Protein AF-A0AAW0PGQ7-F1 (afdb_monomer_lite)

Foldseek 3Di:
DPDCALLNLLVVVCVQPPDDPQLSLQLVLLSVLCVVVCVVCVVDDSNLSNLLSSQLSCCVPVVDGDDVSVCVVPVDDCVVNVVVNVVSVVSVVCVVVDPPCVSVCVSVDDD

Secondary structure (DSSP, 8-state):
-----HHHHHHHHHHHS---HHHHHHHHHHHHHHHHTHHHHTTS-HHHHHHHHHHHHHHHHH---S-HHHHHHH---HHHHHHHHHHHHHHHHHHTT-S-THHHHHHHS--

Radius of gyration: 13.18 Å; chains: 1; bounding box: 29×32×30 Å

Structure (mmCIF, N/CA/C/O backbone):
data_AF-A0AAW0PGQ7-F1
#
_entry.id   AF-A0AAW0PGQ7-F1
#
loop_
_atom_site.group_PDB
_atom_site.id
_atom_site.type_symbol
_atom_site.label_atom_id
_atom_site.label_alt_id
_atom_site.label_comp_id
_atom_site.label_asym_id
_atom_site.label_entity_id
_atom_site.label_seq_id
_atom_site.pdbx_PDB_ins_code
_atom_site.Cartn_x
_atom_site.Cartn_y
_atom_site.Cartn_z
_atom_site.occupancy
_atom_site.B_iso_or_equiv
_atom_site.auth_seq_id
_atom_site.auth_comp_id
_atom_site.auth_asym_id
_atom_site.auth_atom_id
_atom_site.pdbx_PDB_model_num
ATOM 1 N N . MET A 1 1 ? 11.283 -14.195 18.077 1.00 32.66 1 MET A N 1
ATOM 2 C CA . MET A 1 1 ? 10.368 -14.504 16.956 1.00 32.66 1 MET A CA 1
ATOM 3 C C . MET A 1 1 ? 10.222 -13.254 16.109 1.00 32.66 1 MET A C 1
ATOM 5 O O . MET A 1 1 ? 9.699 -12.268 16.605 1.00 32.66 1 MET A O 1
ATOM 9 N N . ALA A 1 2 ? 10.752 -13.242 14.885 1.00 38.75 2 ALA A N 1
ATOM 10 C CA . ALA A 1 2 ? 10.535 -12.121 13.973 1.00 38.75 2 ALA A CA 1
ATOM 11 C C . ALA A 1 2 ? 9.104 -12.232 13.428 1.00 38.75 2 ALA A C 1
ATOM 13 O O . ALA A 1 2 ? 8.836 -13.083 12.584 1.00 38.75 2 ALA A O 1
ATOM 14 N N . ALA A 1 3 ? 8.171 -11.444 13.966 1.00 52.03 3 ALA A N 1
ATOM 15 C CA . ALA A 1 3 ? 6.821 -11.370 13.420 1.00 52.03 3 ALA A CA 1
ATOM 16 C C . ALA A 1 3 ? 6.910 -10.865 11.973 1.00 52.03 3 ALA A C 1
ATOM 18 O O . ALA A 1 3 ? 7.554 -9.845 11.721 1.00 52.03 3 ALA A O 1
ATOM 19 N N . ALA A 1 4 ? 6.305 -11.593 11.030 1.00 59.53 4 ALA A N 1
ATOM 20 C CA . ALA A 1 4 ? 6.264 -11.196 9.630 1.00 59.53 4 ALA A CA 1
ATOM 21 C C . ALA A 1 4 ? 5.491 -9.873 9.509 1.00 59.53 4 ALA A C 1
ATOM 23 O O . ALA A 1 4 ? 4.264 -9.844 9.579 1.00 59.53 4 ALA A O 1
ATOM 24 N N . THR A 1 5 ? 6.211 -8.762 9.392 1.00 80.62 5 THR A N 1
ATOM 25 C CA . THR A 1 5 ? 5.619 -7.421 9.313 1.00 80.62 5 THR A CA 1
ATOM 26 C C . THR A 1 5 ? 5.150 -7.134 7.891 1.00 80.62 5 THR A C 1
ATOM 28 O O . THR A 1 5 ? 5.733 -7.627 6.924 1.00 80.62 5 THR A O 1
ATOM 31 N N . ALA A 1 6 ? 4.135 -6.277 7.736 1.00 85.00 6 ALA A N 1
ATOM 32 C CA . ALA A 1 6 ? 3.671 -5.827 6.418 1.00 85.00 6 ALA A CA 1
ATOM 33 C C . ALA A 1 6 ? 4.831 -5.292 5.553 1.00 85.00 6 ALA A C 1
ATOM 35 O O . ALA A 1 6 ? 4.900 -5.538 4.352 1.00 85.00 6 ALA A O 1
ATOM 36 N N . LYS A 1 7 ? 5.831 -4.664 6.184 1.00 85.81 7 LYS A N 1
ATOM 37 C CA . LYS A 1 7 ? 7.060 -4.189 5.536 1.00 85.81 7 LYS A CA 1
ATOM 38 C C . LYS A 1 7 ? 7.886 -5.301 4.875 1.00 85.81 7 LYS A C 1
ATOM 40 O O . LYS A 1 7 ? 8.502 -5.057 3.839 1.00 85.81 7 LYS A O 1
ATOM 45 N N . GLN A 1 8 ? 7.921 -6.510 5.440 1.00 88.62 8 GLN A N 1
ATOM 46 C CA . GLN A 1 8 ? 8.640 -7.642 4.840 1.00 88.62 8 GLN A CA 1
ATOM 47 C C . GLN A 1 8 ? 7.934 -8.147 3.579 1.00 88.62 8 GLN A C 1
ATOM 49 O O . GLN A 1 8 ? 8.594 -8.310 2.554 1.00 88.62 8 GLN A O 1
ATOM 54 N N . PHE A 1 9 ? 6.609 -8.312 3.620 1.00 91.06 9 PHE A N 1
ATOM 55 C CA . PHE A 1 9 ? 5.819 -8.661 2.432 1.00 91.06 9 PHE A CA 1
ATOM 56 C C . PHE A 1 9 ? 5.924 -7.585 1.352 1.00 91.06 9 PHE A C 1
ATOM 58 O O . PHE A 1 9 ? 6.159 -7.897 0.188 1.00 91.06 9 PHE A O 1
ATOM 65 N N . LEU A 1 10 ? 5.866 -6.312 1.745 1.00 91.06 10 LEU A N 1
ATOM 66 C CA . LEU A 1 10 ? 6.004 -5.196 0.818 1.00 91.06 10 LEU A CA 1
ATOM 67 C C . LEU A 1 10 ? 7.349 -5.224 0.077 1.00 91.06 10 LEU A C 1
ATOM 69 O O . LEU A 1 10 ? 7.390 -5.015 -1.132 1.00 91.06 10 LEU A O 1
ATOM 73 N N . ARG A 1 11 ? 8.450 -5.535 0.774 1.00 90.38 11 ARG A N 1
ATOM 74 C CA . ARG A 1 11 ? 9.766 -5.705 0.136 1.00 90.38 11 ARG A CA 1
ATOM 75 C C . ARG A 1 11 ? 9.759 -6.830 -0.895 1.00 90.38 11 ARG A C 1
ATOM 77 O O . ARG A 1 11 ? 10.347 -6.654 -1.952 1.00 90.38 11 ARG A O 1
ATOM 84 N N . GLN A 1 12 ? 9.091 -7.950 -0.617 1.00 91.62 12 GLN A N 1
ATOM 85 C CA . GLN A 1 12 ? 8.946 -9.029 -1.600 1.00 91.62 12 GLN A CA 1
ATOM 86 C C . GLN A 1 12 ? 8.161 -8.555 -2.830 1.00 91.62 12 GLN A C 1
ATOM 88 O O . GLN A 1 12 ? 8.591 -8.796 -3.952 1.00 91.62 12 GLN A O 1
ATOM 93 N N . PHE A 1 13 ? 7.074 -7.802 -2.641 1.00 91.38 13 PHE A N 1
ATOM 94 C CA . PHE A 1 13 ? 6.289 -7.269 -3.760 1.00 91.38 13 PHE A CA 1
ATOM 95 C C . PHE A 1 13 ? 7.100 -6.296 -4.624 1.00 91.38 13 PHE A C 1
ATOM 97 O O . PHE A 1 13 ? 7.042 -6.363 -5.847 1.00 91.38 13 PHE A O 1
ATOM 104 N N . LEU A 1 14 ? 7.916 -5.443 -4.002 1.00 90.44 14 LEU A N 1
ATOM 105 C CA . LEU A 1 14 ? 8.811 -4.521 -4.709 1.00 90.44 14 LEU A CA 1
ATOM 106 C C . LEU A 1 14 ? 9.949 -5.235 -5.459 1.00 90.44 14 LEU A C 1
ATOM 108 O O . LEU A 1 14 ? 10.438 -4.697 -6.448 1.00 90.44 14 LEU A O 1
ATOM 112 N N . LEU A 1 15 ? 10.369 -6.424 -5.010 1.00 90.88 15 LEU A N 1
ATOM 113 C CA . LEU A 1 15 ? 11.340 -7.255 -5.732 1.00 90.88 15 LEU A CA 1
ATOM 114 C C . LEU A 1 15 ? 10.710 -7.941 -6.949 1.00 90.88 15 LEU A C 1
ATOM 116 O O . LEU A 1 15 ? 11.346 -8.026 -7.994 1.00 90.88 15 LEU A O 1
ATOM 120 N N . VAL A 1 16 ? 9.469 -8.418 -6.816 1.00 91.81 16 VAL A N 1
ATOM 121 C CA . VAL A 1 16 ? 8.732 -9.078 -7.906 1.00 91.81 16 VAL A CA 1
ATOM 122 C C . VAL A 1 16 ? 8.310 -8.074 -8.975 1.00 91.81 16 VAL A C 1
ATOM 124 O O . VAL A 1 16 ? 8.442 -8.343 -10.166 1.00 91.81 16 VAL A O 1
ATOM 127 N N . HIS A 1 17 ? 7.810 -6.912 -8.556 1.00 90.94 17 HIS A N 1
ATOM 128 C CA . HIS A 1 17 ? 7.420 -5.834 -9.452 1.00 90.94 17 HIS A CA 1
ATOM 129 C C . HIS A 1 17 ? 8.156 -4.543 -9.072 1.00 90.94 17 HIS A C 1
ATOM 131 O O . HIS A 1 17 ? 7.639 -3.752 -8.266 1.00 90.94 17 HIS A O 1
ATOM 137 N N . PRO A 1 18 ? 9.348 -4.305 -9.652 1.00 87.06 18 PRO A N 1
ATOM 138 C CA . PRO A 1 18 ? 10.101 -3.086 -9.406 1.00 87.06 18 PRO A CA 1
ATOM 139 C C . PRO A 1 18 ? 9.305 -1.864 -9.873 1.00 87.06 18 PRO A C 1
ATOM 141 O O . PRO A 1 18 ? 8.724 -1.835 -10.955 1.00 87.06 18 PRO A O 1
ATOM 144 N N . VAL A 1 19 ? 9.267 -0.844 -9.022 1.00 89.38 19 VAL A N 1
ATOM 145 C CA . VAL A 1 19 ? 8.575 0.432 -9.253 1.00 89.38 19 VAL A CA 1
ATOM 146 C C . VAL A 1 19 ? 9.534 1.588 -8.991 1.00 89.38 19 VAL A C 1
ATOM 148 O O . VAL A 1 19 ? 10.636 1.395 -8.476 1.00 89.38 19 VAL A O 1
ATOM 151 N N . SER A 1 20 ? 9.116 2.810 -9.318 1.00 90.25 20 SER A N 1
ATOM 152 C CA . SER A 1 20 ? 9.903 4.004 -9.008 1.00 90.25 20 SER A CA 1
ATOM 153 C C . SER A 1 20 ? 10.160 4.139 -7.501 1.00 90.25 20 SER A C 1
ATOM 155 O O . SER A 1 20 ? 9.329 3.755 -6.673 1.00 90.25 20 SER A O 1
ATOM 157 N N . ALA A 1 21 ? 11.292 4.750 -7.134 1.00 88.62 21 ALA A N 1
ATOM 158 C CA . ALA A 1 21 ? 11.647 5.002 -5.734 1.00 88.62 21 ALA A CA 1
ATOM 159 C C . ALA A 1 21 ? 10.551 5.783 -4.984 1.00 88.62 21 ALA A C 1
ATOM 161 O O . ALA A 1 21 ? 10.281 5.509 -3.819 1.00 88.62 21 ALA A O 1
ATOM 162 N N . ILE A 1 22 ? 9.863 6.695 -5.678 1.00 88.81 22 ILE A N 1
ATOM 163 C CA . ILE A 1 22 ? 8.722 7.454 -5.146 1.00 88.81 22 ILE A CA 1
ATOM 164 C C . ILE A 1 22 ? 7.594 6.504 -4.720 1.00 88.81 22 ILE A C 1
ATOM 166 O O . ILE A 1 22 ? 7.095 6.596 -3.600 1.00 88.81 22 ILE A O 1
ATOM 170 N N . THR A 1 23 ? 7.232 5.551 -5.582 1.00 90.12 23 THR A N 1
ATOM 171 C CA . THR A 1 23 ? 6.182 4.560 -5.302 1.00 90.12 23 THR A CA 1
ATOM 172 C C . THR A 1 23 ? 6.579 3.645 -4.147 1.00 90.12 23 THR A C 1
ATOM 174 O O . THR A 1 23 ? 5.783 3.416 -3.238 1.00 90.12 23 THR A O 1
ATOM 177 N N . ALA A 1 24 ? 7.821 3.156 -4.144 1.00 90.25 24 ALA A N 1
ATOM 178 C CA . ALA A 1 24 ? 8.336 2.297 -3.080 1.00 90.25 24 ALA A CA 1
ATOM 179 C C . ALA A 1 24 ? 8.340 3.010 -1.715 1.00 90.25 24 ALA A C 1
ATOM 181 O O . ALA A 1 24 ? 7.903 2.441 -0.712 1.00 90.25 24 ALA A O 1
ATOM 182 N N . ASN A 1 25 ? 8.778 4.271 -1.682 1.00 88.31 25 ASN A N 1
ATOM 183 C CA . ASN A 1 25 ? 8.789 5.091 -0.474 1.00 88.31 25 ASN A CA 1
ATOM 184 C C . ASN A 1 25 ? 7.371 5.368 0.031 1.00 88.31 25 ASN A C 1
ATOM 186 O O . ASN A 1 25 ? 7.117 5.217 1.224 1.00 88.31 25 ASN A O 1
ATOM 190 N N . LEU A 1 26 ? 6.432 5.695 -0.863 1.00 89.44 26 LEU A N 1
ATOM 191 C CA . LEU A 1 26 ? 5.030 5.890 -0.496 1.00 89.44 26 LEU A CA 1
ATOM 192 C C . LEU A 1 26 ? 4.403 4.601 0.054 1.00 89.44 26 LEU A C 1
ATOM 194 O O . LEU A 1 26 ? 3.702 4.641 1.062 1.00 89.44 26 LEU A O 1
ATOM 198 N N . ALA A 1 27 ? 4.693 3.450 -0.550 1.00 91.94 27 ALA A N 1
ATOM 199 C CA . ALA A 1 27 ? 4.207 2.166 -0.060 1.00 91.94 27 ALA A CA 1
ATOM 200 C C . ALA A 1 27 ? 4.766 1.840 1.338 1.00 91.94 27 ALA A C 1
ATOM 202 O O . ALA A 1 27 ? 4.030 1.383 2.214 1.00 91.94 27 ALA A O 1
ATOM 203 N N . MET A 1 28 ? 6.053 2.123 1.582 1.00 89.44 28 MET A N 1
ATOM 204 C CA . MET A 1 28 ? 6.648 1.970 2.914 1.00 89.44 28 MET A CA 1
ATOM 205 C C . MET A 1 28 ? 6.029 2.934 3.929 1.00 89.44 28 MET A C 1
ATOM 207 O O . MET A 1 28 ? 5.709 2.504 5.038 1.00 89.44 28 MET A O 1
ATOM 211 N N . TYR A 1 29 ? 5.797 4.190 3.544 1.00 87.81 29 TYR A N 1
ATOM 212 C CA . TYR A 1 29 ? 5.095 5.170 4.369 1.00 87.81 29 TYR A CA 1
ATOM 213 C C . TYR A 1 29 ? 3.702 4.673 4.765 1.00 87.81 29 TYR A C 1
ATOM 215 O O . TYR A 1 29 ? 3.384 4.644 5.948 1.00 87.81 29 TYR A O 1
ATOM 223 N N . LEU A 1 30 ? 2.903 4.207 3.803 1.00 89.50 30 LEU A N 1
ATOM 224 C CA . LEU A 1 30 ? 1.565 3.663 4.051 1.00 89.50 30 LEU A CA 1
ATOM 225 C C . LEU A 1 30 ? 1.599 2.423 4.955 1.00 89.50 30 LEU A C 1
ATOM 227 O O . LEU A 1 30 ? 0.743 2.266 5.824 1.00 89.50 30 LEU A O 1
ATOM 231 N N . SER A 1 31 ? 2.612 1.566 4.806 1.00 89.75 31 SER A N 1
ATOM 232 C CA . SER A 1 31 ? 2.789 0.421 5.704 1.00 89.75 31 SER A CA 1
ATOM 233 C C . SER A 1 31 ? 3.109 0.856 7.141 1.00 89.75 31 SER A C 1
ATOM 235 O O . SER A 1 31 ? 2.541 0.313 8.082 1.00 89.75 31 SER A O 1
ATOM 237 N N . GLU A 1 32 ? 3.964 1.868 7.332 1.00 87.00 32 GLU A N 1
ATOM 238 C CA . GLU A 1 32 ? 4.266 2.429 8.658 1.00 87.00 32 GLU A CA 1
ATOM 239 C C . GLU A 1 32 ? 3.052 3.168 9.233 1.00 87.00 32 GLU A C 1
ATOM 241 O O . GLU A 1 32 ? 2.805 3.109 10.434 1.00 87.00 32 GLU A O 1
ATOM 246 N N . LEU A 1 33 ? 2.250 3.792 8.372 1.00 85.19 33 LEU A N 1
ATOM 247 C CA . LEU A 1 33 ? 1.019 4.465 8.751 1.00 85.19 33 LEU A CA 1
ATOM 248 C C . LEU A 1 33 ? 0.001 3.484 9.346 1.00 85.19 33 LEU A C 1
ATOM 250 O O . LEU A 1 33 ? -0.592 3.778 10.378 1.00 85.19 33 LEU A O 1
ATOM 254 N N . SER A 1 34 ? -0.134 2.289 8.765 1.00 86.31 34 SER A N 1
ATOM 255 C CA . SER A 1 34 ? -1.014 1.245 9.308 1.00 86.31 34 SER A CA 1
ATOM 256 C C . SER A 1 34 ? -0.642 0.797 10.732 1.00 86.31 34 SER A C 1
ATOM 258 O O . SER A 1 34 ? -1.502 0.348 11.480 1.00 86.31 34 SER A O 1
ATOM 260 N N . LEU A 1 35 ? 0.623 0.962 11.142 1.00 84.56 35 LEU A N 1
ATOM 261 C CA . LEU A 1 35 ? 1.064 0.652 12.506 1.00 84.56 35 LEU A CA 1
ATOM 262 C C . LEU A 1 35 ? 0.625 1.709 13.526 1.00 84.56 35 LEU A C 1
ATOM 264 O O . LEU A 1 35 ? 0.583 1.400 14.714 1.00 84.56 35 LEU A O 1
ATOM 268 N N . MET A 1 36 ? 0.319 2.938 13.089 1.00 81.19 36 MET A N 1
ATOM 269 C CA . MET A 1 36 ? -0.206 3.971 13.989 1.00 81.19 36 MET A CA 1
ATOM 270 C C . MET A 1 36 ? -1.634 3.650 14.431 1.00 81.19 36 MET A C 1
ATOM 2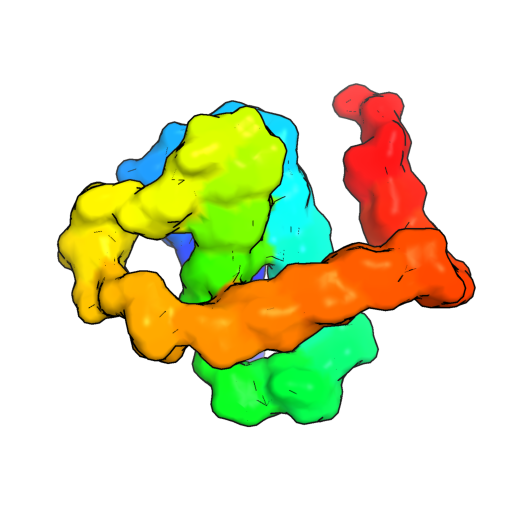72 O O . MET A 1 36 ? -1.950 3.831 15.600 1.00 81.19 36 MET A O 1
ATOM 276 N N . GLU A 1 37 ? -2.449 3.093 13.532 1.00 81.38 37 GLU A N 1
ATOM 277 C CA . GLU A 1 37 ? -3.820 2.665 13.831 1.00 81.38 37 GLU A CA 1
ATOM 278 C C . GLU A 1 37 ? -3.889 1.152 14.062 1.00 81.38 37 GLU A C 1
ATOM 280 O O . GLU A 1 37 ? -4.641 0.426 13.406 1.00 81.38 37 GLU A O 1
ATOM 285 N N . MET A 1 38 ? -3.054 0.656 14.981 1.00 77.69 38 MET A N 1
ATOM 286 C CA . MET A 1 38 ? -2.875 -0.780 15.208 1.00 77.69 38 MET A CA 1
ATOM 287 C C . MET A 1 38 ? -4.203 -1.510 15.448 1.00 77.69 38 MET A C 1
ATOM 289 O O . MET A 1 38 ? -4.366 -2.608 14.932 1.00 77.69 38 MET A O 1
ATOM 293 N N . GLU A 1 39 ? -5.162 -0.905 16.155 1.00 82.00 39 GLU A N 1
ATOM 294 C CA . GLU A 1 39 ? -6.482 -1.500 16.417 1.00 82.00 39 GLU A CA 1
ATOM 295 C C . GLU A 1 39 ? -7.281 -1.772 15.132 1.00 82.00 39 GLU A C 1
ATOM 297 O O . GLU A 1 39 ? -7.873 -2.841 14.993 1.00 82.00 39 GLU A O 1
ATOM 302 N N . LEU A 1 40 ? -7.243 -0.853 14.159 1.00 85.44 40 LEU A N 1
ATOM 303 C CA . LEU A 1 40 ? -7.944 -1.001 12.880 1.00 85.44 40 LEU A CA 1
ATOM 304 C C . LEU A 1 40 ? -7.273 -2.037 11.975 1.00 85.44 40 LEU A C 1
ATOM 306 O O . LEU A 1 40 ? -7.957 -2.749 11.241 1.00 85.44 40 LEU A O 1
ATOM 310 N N . PHE A 1 41 ? -5.941 -2.115 12.003 1.00 87.06 41 PHE A N 1
ATOM 311 C CA . PHE A 1 41 ? -5.185 -3.012 11.127 1.00 87.06 4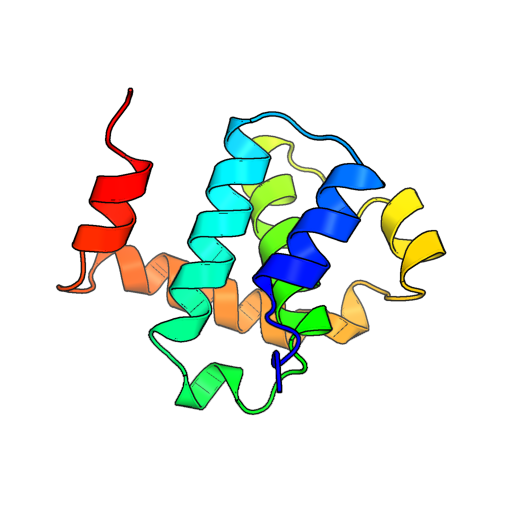1 PHE A CA 1
ATOM 312 C C . PHE A 1 41 ? -4.882 -4.381 11.744 1.00 87.06 41 PHE A C 1
ATOM 314 O O . PHE A 1 41 ? -4.458 -5.277 11.015 1.00 87.06 41 PHE A O 1
ATOM 321 N N . LEU A 1 42 ? -5.157 -4.588 13.038 1.00 85.62 42 LEU A N 1
ATOM 322 C CA . LEU A 1 42 ? -4.961 -5.877 13.714 1.00 85.62 42 LEU A CA 1
ATOM 323 C C . LEU A 1 42 ? -5.842 -6.993 13.135 1.00 85.62 42 LEU A C 1
ATOM 325 O O . LEU A 1 42 ? -5.459 -8.160 13.166 1.00 85.62 42 LEU A O 1
ATOM 329 N N . GLN A 1 43 ? -7.022 -6.632 12.623 1.00 87.69 43 GLN A N 1
ATOM 330 C CA . GLN A 1 43 ? -7.963 -7.56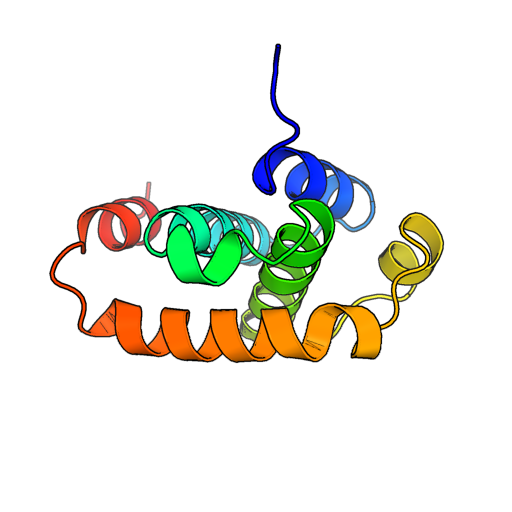8 11.998 1.00 87.69 43 GLN A CA 1
ATOM 331 C C . GLN A 1 43 ? -7.479 -8.074 10.629 1.00 87.69 43 GLN A C 1
ATOM 333 O O . GLN A 1 43 ? -7.920 -9.124 10.162 1.00 87.69 43 GLN A O 1
ATOM 338 N N . TYR A 1 44 ? -6.559 -7.349 9.984 1.00 89.12 44 TYR A N 1
ATOM 339 C CA . TYR A 1 44 ? -6.046 -7.686 8.662 1.00 89.12 44 TYR A CA 1
ATOM 340 C C . TYR A 1 44 ? -4.728 -8.456 8.757 1.00 89.12 44 TYR A C 1
ATOM 342 O O . TYR A 1 44 ? -3.875 -8.221 9.612 1.00 89.12 44 TYR A O 1
ATOM 350 N N . ARG A 1 45 ? -4.511 -9.379 7.814 1.00 90.56 45 ARG A N 1
ATOM 351 C CA . ARG A 1 45 ? -3.231 -10.091 7.717 1.00 90.56 45 ARG A CA 1
ATOM 352 C C . ARG A 1 45 ? -2.122 -9.121 7.286 1.00 90.56 45 ARG A C 1
ATOM 354 O O . ARG A 1 45 ? -2.350 -8.319 6.380 1.00 90.56 45 ARG A O 1
ATOM 361 N N . PRO A 1 46 ? -0.886 -9.247 7.802 1.00 89.75 46 PRO A N 1
ATOM 362 C CA . PRO A 1 46 ? 0.231 -8.397 7.380 1.00 89.75 46 PRO A CA 1
ATOM 363 C C . PRO A 1 46 ? 0.484 -8.400 5.862 1.00 89.75 46 PRO A C 1
ATOM 365 O O . PRO A 1 46 ? 0.883 -7.382 5.302 1.00 89.75 46 PRO A O 1
ATOM 368 N N . SER A 1 47 ? 0.215 -9.519 5.179 1.00 92.00 47 SER A N 1
ATOM 369 C CA . SER A 1 47 ? 0.279 -9.632 3.715 1.00 92.00 47 SER A CA 1
ATOM 370 C C . SER A 1 47 ? -0.778 -8.783 2.998 1.00 92.00 47 SER A C 1
ATOM 372 O O . SER A 1 47 ? -0.471 -8.163 1.984 1.00 92.00 47 SER A O 1
ATOM 374 N N . VAL A 1 48 ? -1.998 -8.721 3.538 1.00 93.19 48 VAL A N 1
ATOM 375 C CA . VAL A 1 48 ? -3.128 -7.929 3.018 1.00 93.19 48 VAL A CA 1
ATOM 376 C C . VAL A 1 48 ? -2.864 -6.437 3.209 1.00 93.19 48 VAL A C 1
ATOM 378 O O . VAL A 1 48 ? -3.044 -5.651 2.279 1.00 93.19 48 VAL A O 1
ATOM 381 N N . VAL A 1 49 ? -2.340 -6.052 4.376 1.00 93.44 49 VAL A N 1
ATOM 382 C CA . VAL A 1 49 ? -1.908 -4.671 4.645 1.00 93.44 49 VAL A CA 1
ATOM 383 C C . VAL A 1 49 ? -0.797 -4.256 3.677 1.00 93.44 49 VAL A C 1
ATOM 385 O O . VAL A 1 49 ? -0.843 -3.167 3.105 1.00 93.44 49 VAL A O 1
ATOM 388 N N . ALA A 1 50 ? 0.176 -5.137 3.427 1.00 93.44 50 ALA A N 1
ATOM 389 C CA . ALA A 1 50 ? 1.236 -4.885 2.456 1.00 93.44 50 ALA A CA 1
ATOM 390 C C . ALA A 1 50 ? 0.704 -4.744 1.021 1.00 93.44 5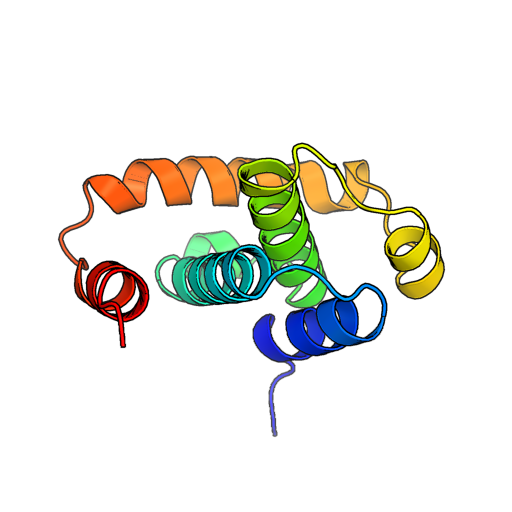0 ALA A C 1
ATOM 392 O O . ALA A 1 50 ? 1.134 -3.844 0.300 1.00 93.44 50 ALA A O 1
ATOM 393 N N . ALA A 1 51 ? -0.237 -5.601 0.610 1.00 94.00 51 ALA A N 1
ATOM 394 C CA . ALA A 1 51 ? -0.830 -5.559 -0.728 1.00 94.00 51 ALA A CA 1
ATOM 395 C C . ALA A 1 51 ? -1.624 -4.263 -0.929 1.00 94.00 51 ALA A C 1
ATOM 397 O O . ALA A 1 51 ? -1.452 -3.575 -1.935 1.00 94.00 51 ALA A O 1
ATOM 398 N N . SER A 1 52 ? -2.394 -3.871 0.086 1.00 94.38 52 SER A N 1
ATOM 399 C CA . SER A 1 52 ? -3.144 -2.615 0.127 1.00 94.38 52 SER A CA 1
ATOM 400 C C . SER A 1 52 ? -2.224 -1.397 0.043 1.00 94.38 52 SER A C 1
ATOM 402 O O . SER A 1 52 ? -2.444 -0.508 -0.779 1.00 94.38 52 SER A O 1
ATOM 404 N N . ALA A 1 53 ? -1.150 -1.369 0.839 1.00 93.88 53 ALA A N 1
ATOM 405 C CA . ALA A 1 53 ? -0.170 -0.284 0.828 1.00 93.88 53 ALA A CA 1
ATOM 406 C C . ALA A 1 53 ? 0.541 -0.159 -0.528 1.00 93.88 53 ALA A C 1
ATOM 408 O O . ALA A 1 53 ? 0.683 0.949 -1.050 1.00 93.88 53 ALA A O 1
ATOM 409 N N . TYR A 1 54 ? 0.941 -1.287 -1.125 1.00 94.19 54 TYR A N 1
ATOM 410 C CA . TYR A 1 54 ? 1.522 -1.316 -2.465 1.00 94.19 54 TYR A CA 1
ATOM 411 C C . TYR A 1 54 ? 0.532 -0.802 -3.515 1.00 94.19 54 TYR A C 1
ATOM 413 O O . TYR A 1 54 ? 0.869 0.084 -4.299 1.00 94.19 54 TYR A O 1
ATOM 421 N N . CYS A 1 55 ? -0.691 -1.339 -3.522 1.00 94.19 55 CYS A N 1
ATOM 422 C CA . CYS A 1 55 ? -1.705 -0.999 -4.512 1.00 94.19 55 CYS A CA 1
ATOM 423 C C . CYS A 1 55 ? -2.067 0.487 -4.442 1.00 94.19 55 CYS A C 1
ATOM 425 O O . CYS A 1 55 ? -2.115 1.157 -5.472 1.00 94.19 55 CYS A O 1
ATOM 427 N N . LEU A 1 56 ? -2.245 1.027 -3.232 1.00 93.12 56 LEU A N 1
ATOM 428 C CA . LEU A 1 56 ? -2.537 2.442 -3.031 1.00 93.12 56 LEU A CA 1
ATOM 429 C C . LEU A 1 56 ? -1.387 3.337 -3.512 1.00 93.12 56 LEU A C 1
ATOM 431 O O . LEU A 1 56 ? -1.629 4.329 -4.202 1.00 93.12 56 LEU A O 1
ATOM 435 N N . ALA A 1 57 ? -0.139 2.986 -3.196 1.00 92.50 57 ALA A N 1
ATOM 436 C CA . ALA A 1 57 ? 1.023 3.749 -3.642 1.00 92.50 57 ALA A CA 1
ATOM 437 C C . ALA A 1 57 ? 1.185 3.717 -5.167 1.00 92.50 57 ALA A C 1
ATOM 439 O O . ALA A 1 57 ? 1.366 4.763 -5.795 1.00 92.50 57 ALA A O 1
ATOM 440 N N . ASN A 1 58 ? 1.077 2.529 -5.764 1.00 93.00 58 ASN A N 1
ATOM 441 C CA . ASN A 1 58 ? 1.214 2.343 -7.205 1.00 93.00 58 ASN A CA 1
ATOM 442 C C . ASN A 1 58 ? 0.099 3.058 -7.976 1.00 93.00 58 ASN A C 1
ATOM 444 O O . ASN A 1 58 ? 0.360 3.693 -8.996 1.00 93.00 58 ASN A O 1
ATOM 448 N N . TYR A 1 59 ? -1.124 3.046 -7.449 1.00 90.94 59 TYR A N 1
ATOM 449 C CA . TYR A 1 59 ? -2.228 3.804 -8.027 1.00 90.94 59 TYR A CA 1
ATOM 450 C C . TYR A 1 59 ? -2.028 5.320 -7.904 1.00 90.94 59 TYR A C 1
ATOM 452 O O . TYR A 1 59 ? -2.358 6.069 -8.823 1.00 90.94 59 TYR A O 1
ATOM 460 N N . THR A 1 60 ? -1.453 5.781 -6.792 1.00 88.31 60 THR A N 1
ATOM 461 C CA . THR A 1 60 ? -1.209 7.211 -6.553 1.00 88.31 60 THR A CA 1
ATOM 462 C C . THR A 1 60 ? -0.164 7.783 -7.512 1.00 88.31 60 THR A C 1
ATOM 464 O O . THR A 1 60 ? -0.356 8.883 -8.025 1.00 88.31 60 THR A O 1
ATOM 467 N N . VAL A 1 61 ? 0.920 7.046 -7.778 1.00 88.19 61 VAL A N 1
ATOM 468 C CA . VAL A 1 61 ? 2.037 7.524 -8.615 1.00 88.19 61 VAL A CA 1
ATOM 469 C C . VAL A 1 61 ? 1.870 7.125 -10.080 1.00 88.19 61 VAL A C 1
ATOM 471 O O . VAL A 1 61 ? 1.977 7.965 -10.968 1.00 88.19 61 VAL A O 1
ATOM 474 N N . SER A 1 62 ? 1.595 5.848 -10.337 1.00 86.25 62 SER A N 1
ATOM 475 C CA . SER A 1 62 ? 1.609 5.254 -11.680 1.00 86.25 62 SER A CA 1
ATOM 476 C C . SER A 1 62 ? 0.210 5.074 -12.275 1.00 86.25 62 SER A C 1
ATOM 478 O O . SER A 1 62 ? 0.095 4.543 -13.377 1.00 86.25 62 SER A O 1
ATOM 480 N N . ARG A 1 63 ? -0.862 5.450 -11.551 1.00 85.69 63 ARG A N 1
ATOM 481 C CA . ARG A 1 63 ? -2.274 5.214 -11.938 1.00 85.69 63 ARG A CA 1
ATOM 482 C C . ARG A 1 63 ? -2.595 3.746 -12.254 1.00 85.69 63 ARG A C 1
ATOM 484 O O . ARG A 1 63 ? -3.590 3.460 -12.910 1.00 85.69 63 ARG A O 1
ATOM 491 N N . SER A 1 64 ? -1.776 2.817 -11.765 1.00 86.44 64 SER A N 1
ATOM 492 C CA . SER A 1 64 ? -1.899 1.387 -12.036 1.00 86.44 64 SER A CA 1
ATOM 493 C C . SER A 1 64 ? -2.327 0.645 -10.776 1.00 86.44 64 SER A C 1
ATOM 495 O O . SER A 1 64 ? -1.714 0.779 -9.713 1.00 86.44 64 SER A O 1
ATOM 497 N N . LEU A 1 65 ? -3.406 -0.123 -10.898 1.00 85.19 65 LEU A N 1
ATOM 498 C CA . LEU A 1 65 ? -3.911 -0.995 -9.844 1.00 85.19 65 LEU A CA 1
ATOM 499 C C . LEU A 1 65 ? -3.253 -2.368 -9.964 1.00 85.19 65 LEU A C 1
ATOM 501 O O . LEU A 1 65 ? -2.956 -2.809 -11.069 1.00 85.19 65 LEU A O 1
ATOM 505 N N . TRP A 1 66 ? -3.021 -2.995 -8.810 1.00 90.06 66 TRP A N 1
ATOM 506 C CA . TRP A 1 66 ? -2.530 -4.364 -8.612 1.00 90.06 66 TRP A CA 1
ATOM 507 C C . TRP A 1 66 ? -2.047 -5.115 -9.880 1.00 90.06 66 TRP A C 1
ATOM 509 O O . TRP A 1 66 ? -2.856 -5.718 -10.587 1.00 90.06 66 TRP A O 1
ATOM 519 N N . PRO A 1 67 ? -0.735 -5.094 -10.190 1.00 89.31 67 PRO A N 1
ATOM 520 C CA . PRO A 1 67 ? -0.210 -5.669 -11.426 1.00 89.31 67 PRO A CA 1
ATOM 521 C C . PRO A 1 67 ? -0.334 -7.199 -11.453 1.00 89.31 67 PRO A C 1
ATOM 523 O O . PRO A 1 67 ? -0.122 -7.871 -10.442 1.00 89.31 67 PRO A O 1
ATOM 526 N N . SER A 1 68 ? -0.571 -7.769 -12.640 1.00 88.00 68 SER A N 1
ATOM 527 C CA . SER A 1 68 ? -0.753 -9.220 -12.836 1.00 88.00 68 SER A CA 1
ATOM 528 C C . SER A 1 68 ? 0.438 -10.066 -12.364 1.00 88.00 68 SER A C 1
ATOM 530 O O . SER A 1 68 ? 0.260 -11.212 -11.953 1.00 88.00 68 SER A O 1
ATOM 532 N N . ALA A 1 69 ? 1.651 -9.500 -12.369 1.00 89.94 69 ALA A N 1
ATOM 533 C CA . ALA A 1 69 ? 2.842 -10.140 -11.808 1.00 89.94 69 ALA A CA 1
ATOM 534 C C . ALA A 1 69 ? 2.699 -10.403 -10.299 1.00 89.94 69 ALA A C 1
ATOM 536 O O . ALA A 1 69 ? 3.049 -11.480 -9.822 1.00 89.94 69 ALA A O 1
ATOM 537 N N . LEU A 1 70 ? 2.132 -9.449 -9.551 1.00 89.06 70 LEU A N 1
ATOM 538 C CA . LEU A 1 70 ? 1.864 -9.623 -8.125 1.00 89.06 70 LEU A CA 1
ATOM 539 C C . LEU A 1 70 ? 0.657 -10.517 -7.877 1.00 89.06 70 LEU A C 1
ATOM 541 O O . LEU A 1 70 ? 0.725 -11.364 -6.994 1.00 89.06 70 LEU A O 1
ATOM 545 N N . GLN A 1 71 ? -0.392 -10.403 -8.693 1.00 91.12 71 GLN A N 1
ATOM 546 C CA . GLN A 1 71 ? -1.529 -11.324 -8.640 1.00 91.12 71 GLN A CA 1
ATOM 547 C C . GLN A 1 71 ? -1.078 -12.782 -8.796 1.00 91.12 71 GLN A C 1
ATOM 549 O O . GLN A 1 71 ? -1.511 -13.632 -8.032 1.00 91.12 71 GLN A O 1
ATOM 554 N N . SER A 1 72 ? -0.158 -13.061 -9.722 1.00 90.44 72 SER A N 1
ATOM 555 C CA . SER A 1 72 ? 0.381 -14.413 -9.943 1.00 90.44 72 SER A CA 1
ATOM 556 C C . SER A 1 72 ? 1.337 -14.868 -8.836 1.00 90.44 72 SER A C 1
ATOM 558 O O . SER A 1 72 ? 1.472 -16.058 -8.581 1.00 90.44 72 SER A O 1
ATOM 560 N N . PHE A 1 73 ? 2.028 -13.929 -8.184 1.00 90.06 73 PHE A N 1
ATOM 561 C CA . PHE A 1 73 ? 2.970 -14.230 -7.107 1.00 90.06 73 PHE A CA 1
ATOM 562 C C . PHE A 1 73 ? 2.270 -14.493 -5.770 1.00 90.06 73 PHE A C 1
ATOM 564 O O . PHE A 1 73 ? 2.697 -15.355 -5.005 1.00 90.06 73 PHE A O 1
ATOM 571 N N . THR A 1 74 ? 1.212 -13.741 -5.464 1.00 88.38 74 THR A N 1
ATOM 572 C CA . THR A 1 74 ? 0.514 -13.836 -4.175 1.00 88.38 74 THR A CA 1
ATOM 573 C C . THR A 1 74 ? -0.799 -14.602 -4.248 1.00 88.38 74 THR A C 1
ATOM 575 O O . THR A 1 74 ? -1.375 -14.881 -3.200 1.00 88.38 74 THR A O 1
ATOM 578 N N . ASN A 1 75 ? -1.300 -14.875 -5.456 1.00 90.56 75 ASN A N 1
ATOM 579 C CA . ASN A 1 75 ? -2.660 -15.340 -5.735 1.00 90.56 75 ASN A CA 1
ATOM 580 C C . ASN A 1 75 ? -3.766 -14.430 -5.174 1.00 90.56 75 ASN A C 1
ATOM 582 O O . ASN A 1 75 ? -4.902 -14.874 -5.055 1.00 90.56 75 ASN A O 1
ATOM 586 N N . TYR A 1 76 ? -3.453 -13.166 -4.857 1.00 89.81 76 TYR A N 1
ATOM 587 C CA . TYR A 1 76 ? -4.451 -12.222 -4.353 1.00 89.81 76 TYR A CA 1
ATOM 588 C C . TYR A 1 76 ? -5.144 -11.491 -5.487 1.00 89.81 76 TYR A C 1
ATOM 590 O O . TYR A 1 76 ? -4.488 -10.928 -6.370 1.00 89.81 76 TYR A O 1
ATOM 598 N N . ASN A 1 77 ? -6.466 -11.405 -5.385 1.00 89.69 77 ASN A N 1
ATOM 599 C CA . ASN A 1 77 ? -7.275 -10.499 -6.194 1.00 89.69 77 ASN A CA 1
ATOM 600 C C . ASN A 1 77 ? -7.519 -9.179 -5.460 1.00 89.69 77 ASN A C 1
ATOM 602 O O . ASN A 1 77 ? -7.525 -9.142 -4.233 1.00 89.69 77 ASN A O 1
ATOM 606 N N . LEU A 1 78 ? -7.789 -8.104 -6.210 1.00 88.56 78 LEU A N 1
ATOM 607 C CA . LEU A 1 78 ? -8.097 -6.790 -5.629 1.00 88.56 78 LEU A CA 1
ATOM 608 C C . LEU A 1 78 ? -9.234 -6.871 -4.595 1.00 88.56 78 LEU A C 1
ATOM 610 O O . LEU A 1 78 ? -9.129 -6.279 -3.529 1.00 88.56 78 LEU A O 1
ATOM 614 N N . ALA A 1 79 ? -10.263 -7.675 -4.877 1.00 89.94 79 ALA A N 1
ATOM 615 C CA . ALA A 1 79 ? -11.402 -7.896 -3.988 1.00 89.94 79 ALA A CA 1
ATOM 616 C C . ALA A 1 79 ? -11.020 -8.495 -2.620 1.00 89.94 79 ALA A C 1
ATOM 618 O O . ALA A 1 79 ? -11.720 -8.270 -1.642 1.00 89.94 79 ALA A O 1
ATOM 619 N N . GLU A 1 80 ? -9.906 -9.229 -2.515 1.00 89.56 80 GLU A N 1
ATOM 620 C CA . GLU A 1 80 ? -9.497 -9.863 -1.251 1.00 89.56 80 GLU A CA 1
ATOM 621 C C . GLU A 1 80 ? -8.841 -8.897 -0.265 1.00 89.56 80 GLU A C 1
ATOM 623 O O . GLU A 1 80 ? -8.721 -9.199 0.922 1.00 89.56 80 GLU A O 1
ATOM 628 N N . PHE A 1 81 ? -8.389 -7.740 -0.746 1.00 92.62 81 PHE A N 1
ATOM 629 C CA . PHE A 1 81 ? -7.786 -6.705 0.088 1.00 92.62 81 PHE A CA 1
ATOM 630 C C . PHE A 1 81 ? -8.440 -5.335 -0.108 1.00 92.62 81 PHE A C 1
ATOM 632 O O . PHE A 1 81 ? -7.938 -4.344 0.415 1.00 92.62 81 PHE A O 1
ATOM 639 N N . GLU A 1 82 ? -9.562 -5.267 -0.829 1.00 92.94 82 GLU A N 1
ATOM 640 C CA . GLU A 1 82 ? -10.275 -4.022 -1.117 1.00 92.94 82 GLU A CA 1
ATOM 641 C C . GLU A 1 82 ? -10.719 -3.315 0.168 1.00 92.94 82 GLU A C 1
ATOM 643 O O . GLU A 1 82 ? -10.502 -2.113 0.307 1.00 92.94 82 GLU A O 1
ATOM 648 N N . GLU A 1 83 ? -11.261 -4.048 1.143 1.00 92.69 83 GLU A N 1
ATOM 649 C CA . GLU A 1 83 ? -11.677 -3.472 2.430 1.00 92.69 83 GLU A CA 1
ATOM 650 C C . GLU A 1 83 ? -10.491 -2.824 3.161 1.00 92.69 83 GLU A C 1
ATOM 652 O O . GLU A 1 83 ? -10.536 -1.645 3.524 1.00 92.69 83 GLU A O 1
ATOM 657 N N . CYS A 1 84 ? -9.372 -3.549 3.260 1.00 93.12 84 CYS A N 1
ATOM 658 C CA . CYS A 1 84 ? -8.138 -3.037 3.854 1.00 93.12 84 CYS A CA 1
ATOM 659 C C . CYS A 1 84 ? -7.573 -1.841 3.068 1.00 93.12 84 CYS A C 1
ATOM 661 O O . CYS A 1 84 ? -7.032 -0.906 3.663 1.00 93.12 84 CYS A O 1
ATOM 663 N N . LEU A 1 85 ? -7.692 -1.844 1.739 1.00 92.94 85 LEU A N 1
ATOM 664 C CA . LEU A 1 85 ? -7.275 -0.746 0.870 1.00 92.94 85 LEU A CA 1
ATOM 665 C C . LEU A 1 85 ? -8.111 0.512 1.117 1.00 92.94 85 LEU A C 1
ATOM 667 O O . LEU A 1 85 ? -7.552 1.608 1.222 1.00 92.94 85 LEU A O 1
ATOM 671 N N . ILE A 1 86 ? -9.430 0.365 1.227 1.00 91.69 86 ILE A N 1
ATOM 672 C CA . ILE A 1 86 ? -10.359 1.463 1.503 1.00 91.69 86 ILE A CA 1
ATOM 673 C C . ILE A 1 86 ? -10.068 2.063 2.880 1.00 91.69 86 ILE A C 1
ATOM 675 O O . ILE A 1 86 ? -9.967 3.288 3.004 1.00 91.69 86 ILE A O 1
ATOM 679 N N . ASP A 1 87 ? -9.899 1.228 3.902 1.00 91.94 87 ASP A N 1
ATOM 680 C CA . ASP A 1 87 ? -9.580 1.682 5.256 1.00 91.94 87 ASP A CA 1
ATOM 681 C C . ASP A 1 87 ? -8.224 2.386 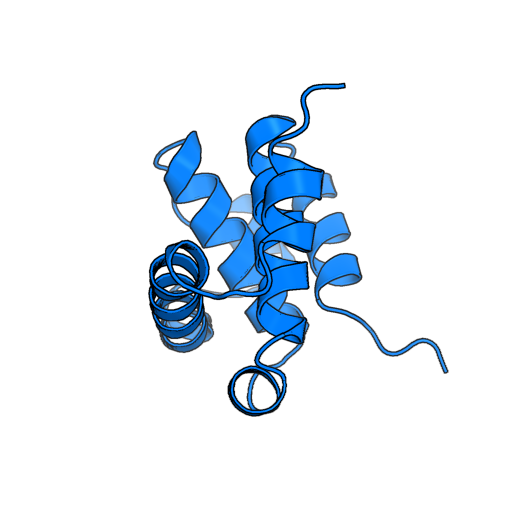5.315 1.00 91.94 87 ASP A C 1
ATOM 683 O O . ASP A 1 87 ? -8.119 3.486 5.868 1.00 91.94 87 ASP A O 1
ATOM 687 N N . LEU A 1 88 ? -7.210 1.831 4.646 1.00 91.31 88 LEU A N 1
ATOM 688 C CA . LEU A 1 88 ? -5.899 2.460 4.523 1.00 91.31 88 LEU A CA 1
ATOM 689 C C . LEU A 1 88 ? -5.966 3.800 3.792 1.00 91.31 88 LEU A C 1
ATOM 691 O O . LEU A 1 88 ? -5.312 4.755 4.208 1.00 91.31 88 LEU A O 1
ATOM 695 N N . HIS A 1 89 ? -6.780 3.916 2.745 1.00 91.25 89 HIS A N 1
ATOM 696 C CA . HIS A 1 89 ? -6.965 5.177 2.032 1.00 91.25 89 HIS A CA 1
ATOM 697 C C . HIS A 1 89 ? -7.678 6.234 2.888 1.00 91.25 89 HIS A C 1
ATOM 699 O O . HIS A 1 89 ? -7.264 7.399 2.912 1.00 91.25 89 HIS A O 1
ATOM 705 N N . LYS A 1 90 ? -8.729 5.844 3.621 1.00 89.00 90 LYS A N 1
ATOM 706 C CA . LYS A 1 90 ? -9.416 6.728 4.577 1.00 89.00 90 LYS A CA 1
ATOM 707 C C . LYS A 1 90 ? -8.448 7.206 5.654 1.00 89.00 90 LYS A C 1
ATOM 709 O O . LYS A 1 90 ? -8.428 8.397 5.965 1.00 89.00 90 LYS A O 1
ATOM 714 N N . PHE A 1 91 ? -7.635 6.300 6.194 1.00 87.25 91 PHE A N 1
ATOM 715 C CA . PHE A 1 91 ? -6.649 6.639 7.210 1.00 87.25 91 PHE A CA 1
ATOM 716 C C . PHE A 1 91 ? -5.536 7.529 6.650 1.00 87.25 91 PHE A C 1
ATOM 718 O O . PHE A 1 91 ? -5.198 8.532 7.265 1.00 87.25 91 PHE A O 1
ATOM 725 N N . TYR A 1 92 ? -5.055 7.263 5.434 1.00 85.31 92 TYR A N 1
ATOM 726 C CA . TYR A 1 92 ? -4.105 8.122 4.723 1.00 85.31 92 TYR A CA 1
ATOM 727 C C . TYR A 1 92 ? -4.609 9.561 4.557 1.00 85.31 92 TYR A C 1
ATOM 729 O O . TYR A 1 92 ? -3.877 10.504 4.848 1.00 85.31 92 TYR A O 1
ATOM 737 N N . LYS A 1 93 ? -5.879 9.745 4.177 1.00 83.12 93 LYS A N 1
ATOM 738 C CA . LYS A 1 93 ? -6.505 11.077 4.114 1.00 83.12 93 LYS A CA 1
ATOM 739 C C . LYS A 1 93 ? -6.619 11.740 5.487 1.00 83.12 93 LYS A C 1
ATOM 741 O O . LYS A 1 93 ? -6.389 12.938 5.617 1.00 83.12 93 LYS A O 1
ATOM 746 N N . LYS A 1 94 ? -6.965 10.975 6.528 1.00 80.44 94 LYS A N 1
ATOM 747 C CA . LYS A 1 94 ? -7.012 11.490 7.907 1.00 80.44 94 LYS A CA 1
ATOM 748 C C . LYS A 1 94 ? -5.624 11.864 8.423 1.00 80.44 94 LYS A C 1
ATOM 750 O O . LYS A 1 94 ? -5.504 12.858 9.130 1.00 80.44 94 LYS A O 1
ATOM 755 N N . ALA A 1 95 ? -4.589 11.127 8.028 1.00 73.94 95 ALA A N 1
ATOM 756 C CA . ALA A 1 95 ? -3.210 11.351 8.442 1.00 73.94 95 ALA A CA 1
ATOM 757 C C . ALA A 1 95 ? -2.657 12.717 8.025 1.00 73.94 95 ALA A C 1
ATOM 759 O O . ALA A 1 95 ? -1.745 13.226 8.673 1.00 73.94 95 ALA A O 1
ATOM 760 N N . GLU A 1 96 ? -3.236 13.362 7.010 1.00 66.44 96 GLU A N 1
ATOM 761 C CA . GLU A 1 96 ? -2.913 14.755 6.683 1.00 66.44 96 GLU A CA 1
ATOM 762 C C . GLU A 1 96 ? -3.262 15.729 7.815 1.00 66.44 96 GLU A C 1
ATOM 764 O O . GLU A 1 96 ? -2.593 16.748 7.960 1.00 66.44 96 GLU A O 1
ATOM 769 N N . ASN A 1 97 ? -4.251 15.378 8.641 1.00 63.66 97 ASN A N 1
ATOM 770 C CA . ASN A 1 97 ? -4.744 16.166 9.768 1.00 63.66 97 ASN A CA 1
ATOM 771 C C . ASN A 1 97 ? -4.314 15.602 11.136 1.00 63.66 97 ASN A C 1
ATOM 773 O O . ASN A 1 97 ? -4.682 16.166 12.165 1.00 63.66 97 ASN A O 1
ATOM 777 N N . LEU A 1 98 ? -3.566 14.490 11.178 1.00 62.72 98 LEU A N 1
ATOM 778 C CA . LEU A 1 98 ? -3.105 13.907 12.440 1.00 62.72 98 LEU A CA 1
ATOM 779 C C . LEU A 1 98 ? -1.914 14.697 13.014 1.00 62.72 98 LEU A C 1
ATOM 781 O O . LEU A 1 98 ? -1.030 15.115 12.259 1.00 62.72 98 LEU A O 1
ATOM 785 N N . PRO A 1 99 ? -1.831 14.860 14.347 1.00 54.53 99 PRO A N 1
ATOM 786 C CA . PRO A 1 99 ? -0.717 15.549 14.998 1.00 54.53 99 PRO A CA 1
ATOM 787 C C . PRO A 1 99 ? 0.613 14.783 14.880 1.00 54.53 99 PRO A C 1
ATOM 789 O O . PRO A 1 99 ? 1.676 15.390 15.001 1.00 54.53 99 PRO A O 1
ATOM 792 N N . GLN A 1 100 ? 0.594 13.472 14.591 1.00 58.09 100 GLN A N 1
ATOM 793 C CA . GLN A 1 100 ? 1.800 12.675 14.327 1.00 58.09 100 GLN A CA 1
ATOM 794 C C . GLN A 1 100 ? 2.377 12.925 12.915 1.00 58.09 100 GLN A C 1
ATOM 796 O O . GLN A 1 100 ? 2.469 12.021 12.081 1.00 58.09 100 GLN A O 1
ATOM 801 N N . GLN A 1 101 ? 2.818 14.157 12.645 1.00 63.50 101 GLN A N 1
ATOM 802 C CA . GLN A 1 101 ? 3.472 14.530 11.381 1.00 63.50 101 GLN A CA 1
ATOM 803 C C . GLN A 1 101 ? 4.886 13.942 11.230 1.00 63.50 101 GLN A C 1
ATOM 805 O O . GLN A 1 101 ? 5.378 13.865 10.113 1.00 63.50 101 GLN A O 1
ATOM 810 N N . ALA A 1 102 ? 5.516 13.429 12.294 1.00 59.75 102 ALA A N 1
ATOM 811 C CA . ALA A 1 102 ? 6.903 12.943 12.266 1.00 59.75 102 ALA A CA 1
ATOM 812 C C . ALA A 1 102 ? 7.183 11.874 11.187 1.00 59.75 102 ALA A C 1
ATOM 814 O O . ALA A 1 102 ? 8.243 11.883 10.560 1.00 59.75 102 ALA A O 1
ATOM 815 N N . ILE A 1 103 ? 6.233 10.965 10.921 1.00 60.50 103 ILE A N 1
ATOM 816 C CA . ILE A 1 103 ? 6.374 9.978 9.835 1.00 60.50 103 ILE A CA 1
ATOM 817 C C . ILE A 1 103 ? 6.197 10.666 8.472 1.00 60.50 103 ILE A C 1
ATOM 819 O O . ILE A 1 103 ? 6.906 10.344 7.526 1.00 60.50 103 ILE A O 1
ATOM 823 N N . ARG A 1 104 ? 5.311 11.658 8.349 1.00 59.25 104 ARG A N 1
ATOM 824 C CA . ARG A 1 104 ? 5.143 12.433 7.110 1.00 59.25 104 ARG A CA 1
ATOM 825 C C . ARG A 1 104 ? 6.371 13.301 6.828 1.00 59.25 104 ARG A C 1
ATOM 827 O O . ARG A 1 104 ? 6.826 13.310 5.693 1.00 59.25 104 ARG A O 1
ATOM 834 N N . ASP A 1 105 ? 6.966 13.928 7.838 1.00 60.69 105 ASP A N 1
ATOM 835 C CA . ASP A 1 105 ? 8.213 14.692 7.721 1.00 60.69 105 ASP A CA 1
ATOM 836 C C . ASP A 1 105 ? 9.400 13.800 7.347 1.00 60.69 105 ASP A C 1
ATOM 838 O O . ASP A 1 105 ? 10.192 14.162 6.478 1.00 60.69 105 ASP A O 1
ATOM 842 N N . LYS A 1 106 ? 9.473 12.582 7.900 1.00 64.19 106 LYS A N 1
ATOM 843 C CA . LYS A 1 106 ? 10.484 11.577 7.529 1.00 64.19 106 LYS A CA 1
ATOM 844 C C . LYS A 1 106 ? 10.463 11.223 6.035 1.00 64.19 106 LYS A C 1
ATOM 846 O O . LYS A 1 106 ? 11.521 10.940 5.485 1.00 64.19 106 LYS A O 1
ATOM 851 N N . TYR A 1 107 ? 9.294 11.236 5.389 1.00 58.25 107 TYR A N 1
ATOM 852 C CA . TYR A 1 107 ? 9.153 10.940 3.954 1.00 58.25 107 TYR A CA 1
ATOM 853 C C . TYR A 1 107 ? 8.991 12.195 3.068 1.00 58.25 107 TYR A C 1
ATOM 855 O O . TYR A 1 107 ? 9.174 12.099 1.857 1.00 58.25 107 TYR A O 1
ATOM 863 N N . LYS A 1 108 ? 8.681 13.367 3.642 1.00 57.56 108 LYS A N 1
ATOM 864 C CA . LYS A 1 108 ? 8.724 14.681 2.969 1.00 57.56 108 LYS A CA 1
ATOM 865 C C . LYS A 1 108 ? 10.138 15.235 2.862 1.00 57.56 108 LYS A C 1
ATOM 867 O O . LYS A 1 108 ? 10.407 16.020 1.956 1.00 57.56 108 LYS A O 1
ATOM 872 N N . SER A 1 109 ? 11.008 14.890 3.807 1.00 47.19 109 SER A N 1
ATOM 873 C CA . SER A 1 109 ? 12.374 15.387 3.826 1.00 47.19 109 SER A CA 1
ATOM 874 C C . SER A 1 109 ? 13.149 14.753 2.677 1.00 47.19 109 SER A C 1
ATOM 876 O O . SER A 1 109 ? 13.587 13.605 2.746 1.00 47.19 109 SER A O 1
ATOM 878 N N . SER A 1 110 ? 13.248 15.517 1.591 1.00 43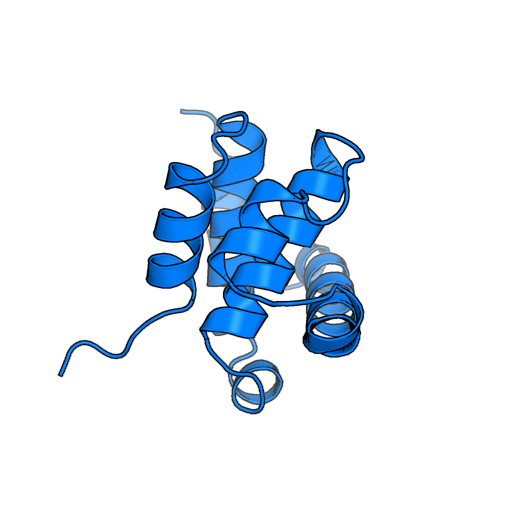.91 110 SER A N 1
ATOM 879 C CA . SER A 1 110 ? 14.168 15.275 0.493 1.00 43.91 110 SER A CA 1
ATOM 880 C C . SER A 1 110 ? 15.570 15.165 1.086 1.00 43.91 110 SER A C 1
ATOM 882 O O . SER A 1 110 ? 16.124 16.152 1.574 1.00 43.91 110 SER A O 1
ATOM 884 N N . LYS A 1 111 ? 16.129 13.962 1.066 1.00 40.09 111 LYS A N 1
ATOM 885 C CA . LYS A 1 111 ? 17.572 13.778 1.089 1.00 40.09 111 LYS A CA 1
ATOM 886 C C . LYS A 1 111 ? 17.980 13.161 -0.230 1.00 40.09 111 LYS A C 1
ATOM 888 O O . LYS A 1 111 ? 17.317 12.176 -0.625 1.00 40.09 111 LYS A O 1
#

pLDDT: mean 82.89, std 14.01, range [32.66, 94.38]

Organism: NCBI:txid88201

InterPro domains:
  IPR004367 Cyclin, C-terminal domain [PF02984] (5-111)
  IPR004367 Cyclin, C-terminal domain [SM01332] (4-111)
  IPR013763 Cyclin-like domain [SM00385] (8-90)
  IPR036915 Cyclin-like superfamily [SSF47954] (5-111)

Sequence (111 aa):
MAAATAKQFLRQFLLVHPVSAITANLAMYLSELSLMEMELFLQYRPSVVAASAYCLANYTVSRSLWPSALQSFTNYNLAEFEECLIDLHKFYKKAENLPQQAIRDKYKSSK